Protein AF-A0A937HP54-F1 (afdb_monomer_lite)

Radius of gyration: 12.48 Å; chains: 1; bounding box: 31×20×25 Å

Secondary structure (DSSP, 8-state):
--EEEEEETTTTEEEEEE--THHHHTTTHHHHHHHHHHTTGGGS-TTSTTS--

Structure (mmCIF, N/CA/C/O backbone):
data_AF-A0A937HP54-F1
#
_entry.id   AF-A0A937HP54-F1
#
loop_
_atom_site.group_PDB
_atom_site.id
_atom_site.type_symbol
_atom_site.label_atom_id
_atom_site.label_alt_id
_atom_site.label_comp_id
_atom_site.label_asym_id
_atom_site.label_entity_id
_atom_site.label_seq_id
_atom_site.pdbx_PDB_ins_code
_atom_site.Cartn_x
_atom_site.Cartn_y
_atom_site.Cartn_z
_atom_site.occupancy
_atom_site.B_iso_or_equiv
_atom_site.auth_seq_id
_atom_site.auth_comp_id
_atom_site.auth_asym_id
_atom_site.auth_atom_id
_atom_site.pdbx_PDB_model_num
ATOM 1 N N . MET A 1 1 ? 19.066 -6.824 4.413 1.00 81.69 1 MET A N 1
ATOM 2 C CA . MET A 1 1 ? 17.704 -7.397 4.484 1.00 81.69 1 MET A CA 1
ATOM 3 C C . MET A 1 1 ? 16.732 -6.250 4.675 1.00 81.69 1 MET A C 1
ATOM 5 O O . MET A 1 1 ? 16.827 -5.568 5.688 1.00 81.69 1 MET A O 1
ATOM 9 N N . ARG A 1 2 ? 15.900 -5.951 3.673 1.00 93.44 2 ARG A N 1
ATOM 10 C CA . ARG A 1 2 ? 14.912 -4.865 3.755 1.00 93.44 2 ARG A CA 1
ATOM 11 C C . ARG A 1 2 ? 13.554 -5.488 4.055 1.00 93.44 2 ARG A C 1
ATOM 13 O O . ARG A 1 2 ? 13.177 -6.429 3.371 1.00 93.44 2 ARG A O 1
ATOM 20 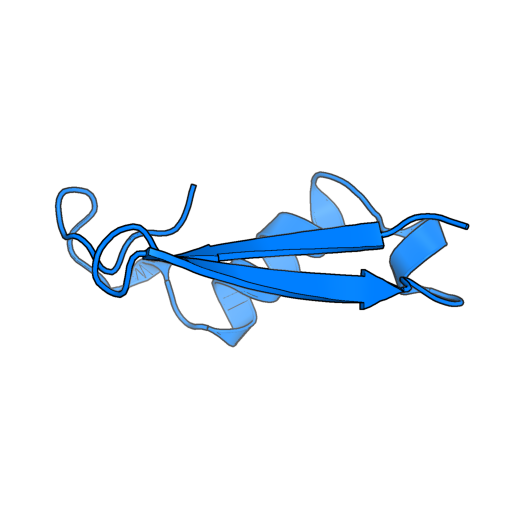N N . LYS A 1 3 ? 12.845 -4.970 5.056 1.00 95.94 3 LYS A N 1
ATOM 21 C CA . LYS A 1 3 ? 11.518 -5.455 5.452 1.00 95.94 3 LYS A CA 1
ATOM 22 C C . LYS A 1 3 ? 10.430 -4.501 4.982 1.00 95.94 3 LYS A C 1
ATOM 24 O O . LYS A 1 3 ? 10.636 -3.288 4.982 1.00 95.94 3 LYS A O 1
ATOM 29 N N . TYR A 1 4 ? 9.287 -5.063 4.616 1.00 96.12 4 TYR A N 1
ATOM 30 C CA . TYR A 1 4 ? 8.025 -4.350 4.476 1.00 96.12 4 TYR A CA 1
ATOM 31 C C . TYR A 1 4 ? 7.165 -4.664 5.697 1.00 96.12 4 TYR A C 1
ATOM 33 O O . TYR A 1 4 ? 7.001 -5.834 6.051 1.00 96.12 4 TYR A O 1
ATOM 41 N N . ILE A 1 5 ? 6.675 -3.621 6.362 1.00 97.19 5 ILE A N 1
ATOM 42 C CA . ILE A 1 5 ? 5.910 -3.726 7.602 1.00 97.19 5 ILE A CA 1
ATOM 43 C C . ILE A 1 5 ? 4.494 -3.251 7.307 1.00 97.19 5 ILE A C 1
ATOM 45 O O . ILE A 1 5 ? 4.310 -2.166 6.763 1.00 97.19 5 ILE A O 1
ATOM 49 N N . THR A 1 6 ? 3.516 -4.058 7.692 1.00 97.12 6 THR A N 1
ATOM 50 C CA . THR A 1 6 ? 2.103 -3.696 7.673 1.00 97.12 6 THR A CA 1
ATOM 51 C C . THR A 1 6 ? 1.659 -3.454 9.105 1.00 97.12 6 THR A C 1
ATOM 53 O O . THR A 1 6 ? 1.907 -4.285 9.982 1.00 97.12 6 THR A O 1
ATOM 56 N N . ILE A 1 7 ? 1.019 -2.313 9.337 1.00 98.12 7 ILE A N 1
ATOM 57 C CA . ILE A 1 7 ? 0.438 -1.938 10.624 1.00 98.12 7 ILE A CA 1
ATOM 58 C C . ILE A 1 7 ? -1.048 -1.711 10.380 1.00 98.12 7 ILE A C 1
ATOM 60 O O . ILE A 1 7 ? -1.414 -0.819 9.621 1.00 98.12 7 ILE A O 1
ATOM 64 N N . ASP A 1 8 ? -1.889 -2.510 11.023 1.00 97.38 8 ASP A N 1
ATOM 65 C CA . ASP A 1 8 ? -3.335 -2.316 11.014 1.00 97.38 8 ASP A CA 1
ATOM 66 C C . ASP A 1 8 ? -3.742 -1.648 12.330 1.00 97.38 8 ASP A C 1
ATOM 68 O O . ASP A 1 8 ? -3.607 -2.219 13.417 1.00 97.38 8 ASP A O 1
ATOM 72 N N . LEU A 1 9 ? -4.223 -0.409 12.226 1.00 97.31 9 LEU A N 1
ATOM 73 C CA . LEU A 1 9 ? -4.632 0.397 13.374 1.00 97.31 9 LEU A CA 1
ATOM 74 C C . LEU A 1 9 ? -5.982 -0.042 13.958 1.00 97.31 9 LEU A C 1
ATOM 76 O O . LEU A 1 9 ? -6.193 0.114 15.162 1.00 97.31 9 LEU A O 1
ATOM 80 N N . GLY A 1 10 ? -6.878 -0.599 13.138 1.00 96.50 10 GLY A N 1
ATOM 81 C CA . GLY A 1 10 ? -8.196 -1.068 13.562 1.00 96.50 10 GLY A CA 1
ATOM 82 C C . GLY A 1 10 ? -8.103 -2.343 14.395 1.00 96.50 10 GLY A C 1
ATOM 83 O O . GLY A 1 10 ? -8.702 -2.428 15.469 1.00 96.50 10 GLY A O 1
ATOM 84 N N . SER A 1 11 ? -7.291 -3.307 13.950 1.00 97.44 11 SER A N 1
ATOM 85 C CA . SER A 1 11 ? -7.054 -4.563 14.678 1.00 97.44 11 SER A CA 1
ATOM 86 C C . SER A 1 11 ? -5.884 -4.503 15.668 1.00 97.44 11 SER A C 1
ATOM 88 O O . SER A 1 11 ? -5.721 -5.417 16.477 1.00 97.44 11 SER A O 1
ATOM 90 N N . LYS A 1 12 ? -5.086 -3.426 15.649 1.00 97.81 12 LYS A N 1
ATOM 91 C CA . LYS A 1 12 ? -3.853 -3.258 16.447 1.00 97.81 12 LYS A CA 1
ATOM 92 C C . LYS A 1 12 ? -2.841 -4.380 16.211 1.00 97.81 12 LYS A C 1
ATOM 94 O O . LYS A 1 12 ? -2.162 -4.826 17.138 1.00 97.81 12 LYS A O 1
ATOM 99 N N . THR A 1 13 ? -2.738 -4.843 14.970 1.00 98.44 13 THR A N 1
ATOM 100 C CA . THR A 1 13 ? -1.816 -5.913 14.586 1.00 98.44 13 THR A CA 1
ATOM 101 C C . THR A 1 13 ? -0.655 -5.376 13.763 1.00 98.44 13 THR A C 1
ATOM 103 O O . THR A 1 13 ? -0.738 -4.335 13.109 1.00 98.44 13 THR A O 1
ATOM 106 N N . THR A 1 14 ? 0.466 -6.093 13.819 1.00 98.25 14 THR A N 1
ATOM 107 C CA . THR A 1 14 ? 1.629 -5.810 12.981 1.00 98.25 14 THR A CA 1
ATOM 108 C C . THR A 1 14 ? 2.073 -7.082 12.279 1.00 98.25 14 THR A C 1
ATOM 110 O O . THR A 1 14 ? 2.085 -8.165 12.865 1.00 98.25 14 THR A O 1
ATOM 113 N N . ALA A 1 15 ? 2.438 -6.947 11.011 1.00 97.88 15 ALA A N 1
ATOM 114 C CA . ALA A 1 15 ? 3.014 -8.009 10.207 1.00 97.88 15 ALA A CA 1
ATOM 115 C C . ALA A 1 15 ? 4.274 -7.486 9.521 1.00 97.88 15 ALA A C 1
ATOM 117 O O . ALA A 1 15 ? 4.395 -6.300 9.212 1.00 97.88 15 ALA A O 1
ATOM 118 N N . SER A 1 16 ? 5.233 -8.372 9.273 1.00 97.31 16 SER A N 1
ATOM 119 C CA . SER A 1 16 ? 6.440 -8.022 8.530 1.00 97.31 16 SER A CA 1
ATOM 120 C C . SER A 1 16 ? 6.789 -9.126 7.552 1.00 97.31 16 SER A C 1
ATOM 122 O O . SER A 1 16 ? 6.693 -10.303 7.899 1.00 97.31 16 SER A O 1
ATOM 124 N N . ARG A 1 17 ? 7.236 -8.741 6.361 1.00 96.19 17 ARG A N 1
ATOM 125 C CA . ARG A 1 17 ? 7.792 -9.654 5.361 1.00 96.19 17 ARG A CA 1
ATOM 126 C C . ARG A 1 17 ? 9.117 -9.116 4.848 1.00 96.19 17 ARG A C 1
ATOM 128 O O . ARG A 1 17 ? 9.308 -7.901 4.764 1.00 96.19 17 ARG A O 1
ATOM 135 N N . ASP A 1 18 ? 10.023 -10.012 4.489 1.00 96.75 18 ASP A N 1
ATOM 136 C CA . ASP A 1 18 ? 11.248 -9.618 3.805 1.00 96.75 18 ASP A CA 1
ATOM 137 C C . ASP A 1 18 ? 10.939 -9.265 2.344 1.00 96.75 18 ASP A C 1
ATOM 139 O O . ASP A 1 18 ? 10.135 -9.923 1.682 1.00 96.75 18 ASP A O 1
ATOM 143 N N . LEU A 1 19 ? 11.572 -8.203 1.849 1.00 96.12 19 LEU A N 1
ATOM 144 C CA . LEU A 1 19 ? 11.607 -7.883 0.427 1.00 96.12 19 LEU A CA 1
ATOM 145 C C . LEU A 1 19 ? 12.745 -8.658 -0.225 1.00 96.12 19 LEU A C 1
ATOM 147 O O . LEU A 1 19 ? 13.832 -8.774 0.350 1.00 96.12 19 LEU A O 1
ATOM 151 N N . SER A 1 20 ? 12.519 -9.137 -1.446 1.00 95.38 20 SER A N 1
ATOM 152 C CA . SER A 1 20 ? 13.514 -9.913 -2.186 1.00 95.38 20 SER A CA 1
ATOM 153 C C . SER A 1 20 ? 13.586 -9.517 -3.661 1.00 95.38 20 SER A C 1
ATOM 155 O O . SER A 1 20 ? 12.649 -8.947 -4.221 1.00 95.38 20 SER A O 1
ATOM 157 N N . GLY A 1 21 ? 14.734 -9.789 -4.291 1.00 95.06 21 GLY A N 1
ATOM 158 C CA . GLY A 1 21 ? 14.944 -9.607 -5.729 1.00 95.06 21 GLY A CA 1
ATOM 159 C C . GLY A 1 21 ? 14.499 -8.237 -6.249 1.00 95.06 21 GLY A C 1
ATOM 160 O O . GLY A 1 21 ? 14.985 -7.194 -5.802 1.00 95.06 21 GLY A O 1
ATOM 161 N N . ARG A 1 22 ? 13.556 -8.257 -7.197 1.00 94.88 22 ARG A N 1
ATOM 162 C CA . ARG A 1 22 ? 13.025 -7.064 -7.867 1.00 94.88 22 ARG A CA 1
ATOM 163 C C . ARG A 1 22 ? 12.362 -6.079 -6.901 1.00 94.88 22 ARG A C 1
ATOM 165 O O . ARG A 1 22 ? 12.525 -4.877 -7.076 1.00 94.88 22 ARG A O 1
ATOM 172 N N . GLU A 1 23 ? 11.710 -6.557 -5.840 1.00 95.19 23 GLU A N 1
ATOM 173 C CA . GLU A 1 23 ? 11.069 -5.676 -4.855 1.00 95.19 23 GLU A CA 1
ATOM 174 C C . GLU A 1 23 ? 12.079 -4.791 -4.117 1.00 95.19 23 GLU A C 1
ATOM 176 O O . GLU A 1 23 ? 11.750 -3.674 -3.727 1.00 95.19 23 GLU A O 1
ATOM 181 N N . ILE A 1 24 ? 13.318 -5.261 -3.927 1.00 95.44 24 ILE A N 1
ATOM 182 C CA . ILE A 1 24 ? 14.382 -4.437 -3.339 1.00 95.44 24 ILE A CA 1
ATOM 183 C C . ILE A 1 24 ? 14.803 -3.354 -4.336 1.00 95.44 24 ILE A C 1
ATOM 185 O O . ILE A 1 24 ? 14.893 -2.183 -3.961 1.00 95.44 24 ILE A O 1
ATOM 189 N N . ALA A 1 25 ? 15.040 -3.747 -5.591 1.00 95.56 25 ALA A N 1
ATOM 190 C CA . ALA A 1 25 ? 15.499 -2.852 -6.652 1.00 95.56 25 ALA A CA 1
ATOM 191 C C . ALA A 1 25 ? 14.487 -1.739 -6.961 1.00 95.56 25 ALA A C 1
ATOM 193 O O . ALA A 1 25 ? 14.876 -0.604 -7.217 1.00 95.56 25 ALA A O 1
ATOM 194 N N . GLU A 1 26 ? 13.195 -2.052 -6.884 1.00 96.25 26 GLU A N 1
ATOM 195 C CA . GLU A 1 26 ? 12.100 -1.126 -7.182 1.00 96.25 26 GLU A CA 1
ATOM 196 C C . GLU A 1 26 ? 11.419 -0.568 -5.921 1.00 96.25 26 GLU A C 1
ATOM 198 O O . GLU A 1 26 ? 10.347 0.043 -5.990 1.00 96.25 26 GLU A O 1
ATOM 203 N N . SER A 1 27 ? 12.031 -0.772 -4.751 1.00 94.88 27 SER A N 1
ATOM 204 C CA . SER A 1 27 ? 11.504 -0.256 -3.489 1.00 94.88 27 SER A CA 1
ATOM 205 C C . SER A 1 27 ? 11.376 1.276 -3.498 1.00 94.88 27 SER A C 1
ATOM 207 O O . SER A 1 27 ? 12.056 1.995 -4.231 1.00 94.88 27 SER A O 1
ATOM 209 N N . GLY A 1 28 ? 10.479 1.801 -2.662 1.00 94.94 28 GLY A N 1
ATOM 210 C CA . GLY A 1 28 ? 10.136 3.223 -2.656 1.00 94.94 28 GLY A CA 1
ATOM 211 C C . GLY A 1 28 ? 8.953 3.516 -3.574 1.00 94.94 28 GLY A C 1
ATOM 212 O O . GLY A 1 28 ? 7.985 2.759 -3.594 1.00 94.94 28 GLY A O 1
ATOM 213 N N . ARG A 1 29 ? 9.006 4.633 -4.311 1.00 97.50 29 ARG A N 1
ATOM 214 C CA . ARG A 1 29 ? 7.844 5.179 -5.038 1.00 97.50 29 ARG A CA 1
ATOM 215 C C . ARG A 1 29 ? 7.213 4.196 -6.026 1.00 97.50 29 ARG A C 1
ATOM 217 O O . ARG A 1 29 ? 5.992 4.155 -6.113 1.00 97.50 29 ARG A O 1
ATOM 224 N N . TYR A 1 30 ? 8.020 3.407 -6.738 1.00 97.81 30 TYR A N 1
ATOM 225 C CA . TYR A 1 30 ? 7.491 2.431 -7.691 1.00 97.81 30 TYR A CA 1
ATOM 226 C C . TYR A 1 30 ? 6.716 1.319 -6.982 1.00 97.81 30 TYR A C 1
ATOM 228 O O . TYR A 1 30 ? 5.544 1.118 -7.288 1.00 97.81 30 TYR A O 1
ATOM 236 N N . LEU A 1 31 ? 7.343 0.635 -6.016 1.00 96.62 31 LEU A N 1
ATOM 237 C CA . LEU A 1 31 ? 6.698 -0.459 -5.289 1.00 96.62 31 LEU A CA 1
ATOM 238 C C . LEU A 1 31 ? 5.412 0.007 -4.591 1.00 96.62 31 LEU A C 1
ATOM 240 O O . LEU A 1 31 ? 4.403 -0.683 -4.680 1.00 96.62 31 LEU A O 1
ATOM 244 N N . ILE A 1 32 ? 5.419 1.201 -3.984 1.00 96.69 32 ILE A N 1
AT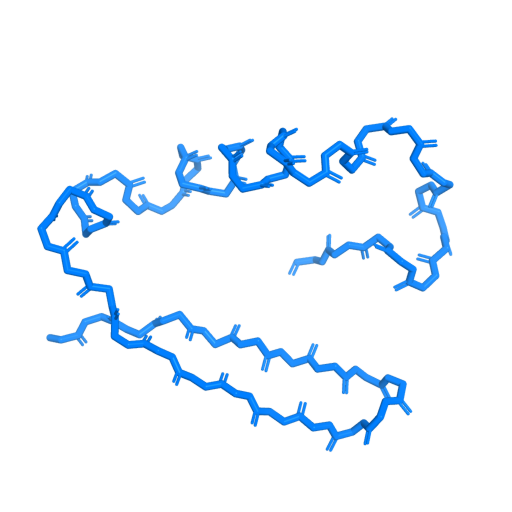OM 245 C CA . ILE A 1 32 ? 4.221 1.801 -3.374 1.00 96.69 32 ILE A CA 1
ATOM 246 C C . ILE A 1 32 ? 3.121 1.980 -4.427 1.00 96.69 32 ILE A C 1
ATOM 248 O O . ILE A 1 32 ? 2.040 1.423 -4.278 1.00 96.69 32 ILE A O 1
ATOM 252 N N . ALA A 1 33 ? 3.396 2.688 -5.526 1.00 97.88 33 ALA A N 1
ATOM 253 C CA . ALA A 1 33 ? 2.393 2.937 -6.563 1.00 97.88 33 ALA A CA 1
ATOM 254 C C . ALA A 1 33 ? 1.870 1.643 -7.205 1.00 97.88 33 ALA A C 1
ATOM 256 O O . ALA A 1 33 ? 0.693 1.557 -7.555 1.00 97.88 33 ALA A O 1
ATOM 257 N N . ARG A 1 34 ? 2.728 0.625 -7.351 1.00 97.50 34 ARG A N 1
ATOM 258 C CA . ARG A 1 34 ? 2.328 -0.687 -7.861 1.00 97.50 34 ARG A CA 1
ATOM 259 C C . ARG A 1 34 ? 1.362 -1.391 -6.920 1.00 97.50 34 ARG A C 1
ATOM 261 O O . ARG A 1 34 ? 0.300 -1.797 -7.375 1.00 97.50 34 ARG A O 1
ATOM 268 N N . MET A 1 35 ? 1.683 -1.442 -5.629 1.00 96.25 35 MET A N 1
ATOM 269 C CA . MET A 1 35 ? 0.807 -2.032 -4.614 1.00 96.25 35 MET A CA 1
ATOM 270 C C . MET A 1 35 ? -0.545 -1.317 -4.535 1.00 96.25 35 MET A C 1
ATOM 272 O O . MET A 1 35 ? -1.576 -1.982 -4.524 1.00 96.25 35 MET A O 1
ATOM 276 N N . LEU A 1 36 ? -0.552 0.021 -4.543 1.00 97.38 36 LEU A N 1
ATOM 277 C CA . LEU A 1 36 ? -1.792 0.805 -4.519 1.00 97.38 36 LEU A CA 1
ATOM 278 C C . LEU A 1 36 ? -2.650 0.568 -5.771 1.00 97.38 36 LEU A C 1
ATOM 280 O O . LEU A 1 36 ? -3.874 0.497 -5.661 1.00 97.38 36 LEU A O 1
ATOM 284 N N . LEU A 1 37 ? -2.029 0.426 -6.953 1.00 97.56 37 LEU A N 1
ATOM 285 C CA . LEU A 1 37 ? -2.778 0.123 -8.176 1.00 97.56 37 LEU A CA 1
ATOM 286 C C . LEU A 1 37 ? -3.357 -1.292 -8.144 1.00 97.56 37 LEU A C 1
ATOM 288 O O . LEU A 1 37 ? -4.527 -1.466 -8.470 1.00 97.56 37 LEU A O 1
ATOM 292 N N . ASP A 1 38 ? -2.564 -2.286 -7.742 1.00 97.19 38 ASP A N 1
ATOM 293 C CA . ASP A 1 38 ? -3.000 -3.688 -7.694 1.00 97.19 38 ASP A CA 1
ATOM 294 C C . ASP A 1 38 ? -4.140 -3.898 -6.679 1.00 97.19 38 ASP A C 1
ATOM 296 O O . ASP A 1 38 ? -4.999 -4.754 -6.875 1.00 97.19 38 ASP A O 1
ATOM 300 N N . GLN A 1 39 ? -4.183 -3.084 -5.619 1.00 95.88 39 GLN A N 1
ATOM 301 C CA . GLN A 1 39 ? -5.251 -3.063 -4.613 1.00 95.88 39 GLN A CA 1
ATOM 302 C C . GLN A 1 39 ? -6.442 -2.163 -4.990 1.00 95.88 39 GLN A C 1
ATOM 304 O O . GLN A 1 39 ? -7.404 -2.082 -4.232 1.00 95.88 39 GLN A O 1
ATOM 309 N N . ASN A 1 40 ? -6.396 -1.486 -6.143 1.00 96.62 40 ASN A N 1
ATOM 310 C CA . ASN A 1 40 ? -7.427 -0.553 -6.603 1.00 96.62 40 ASN A CA 1
A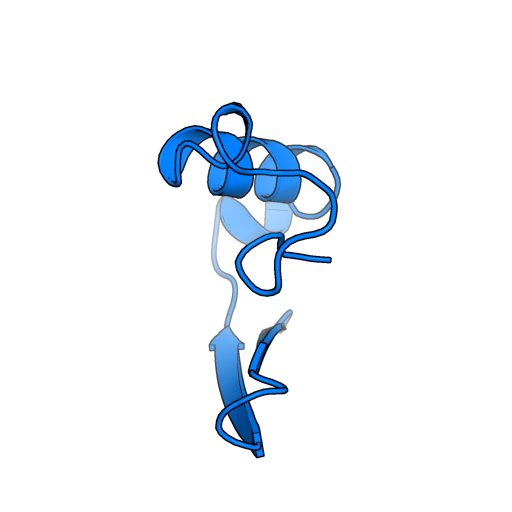TOM 311 C C . ASN A 1 40 ? -7.773 0.550 -5.574 1.00 96.62 40 ASN A C 1
ATOM 313 O O . ASN A 1 40 ? -8.920 0.975 -5.444 1.00 96.62 40 ASN A O 1
ATOM 317 N N . ILE A 1 41 ? -6.761 1.051 -4.857 1.00 97.62 41 ILE A N 1
ATOM 318 C CA . ILE A 1 41 ? -6.926 2.066 -3.800 1.00 97.62 41 ILE A CA 1
ATOM 319 C C . ILE A 1 41 ? -7.525 3.370 -4.341 1.00 97.62 41 ILE A C 1
ATOM 321 O O . ILE A 1 41 ? -8.211 4.081 -3.624 1.00 97.62 41 ILE A O 1
ATOM 325 N N . ALA A 1 42 ? -7.344 3.677 -5.626 1.00 96.25 42 ALA A N 1
ATOM 326 C CA . ALA A 1 42 ? -7.837 4.918 -6.223 1.00 96.25 42 ALA A CA 1
ATOM 327 C C . ALA A 1 42 ? -9.371 5.096 -6.173 1.00 96.25 42 ALA A C 1
ATOM 329 O O . ALA A 1 42 ? -9.848 6.207 -6.390 1.00 96.25 42 ALA A O 1
ATOM 330 N N . THR A 1 43 ? -10.145 4.032 -5.929 1.00 96.62 43 THR A N 1
ATOM 331 C CA . THR A 1 43 ? -11.617 4.096 -5.900 1.00 96.62 43 THR A CA 1
ATOM 332 C C . THR A 1 43 ? -12.214 4.230 -4.502 1.00 96.62 43 THR A C 1
ATOM 334 O O . THR A 1 43 ? -13.435 4.307 -4.385 1.00 96.62 43 THR A O 1
ATOM 337 N N . ILE A 1 44 ? -11.402 4.197 -3.445 1.00 97.00 44 ILE A N 1
ATOM 338 C CA . ILE A 1 44 ? -11.895 4.302 -2.065 1.00 97.00 44 ILE A CA 1
ATOM 339 C C . ILE A 1 44 ? -12.027 5.77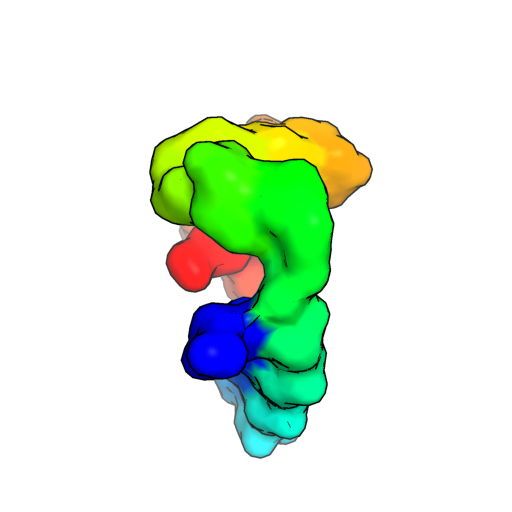1 -1.645 1.00 97.00 44 ILE A C 1
ATOM 341 O O . ILE A 1 44 ? -11.397 6.656 -2.227 1.00 97.00 44 ILE A O 1
ATOM 345 N N . ASP A 1 45 ? -12.827 6.034 -0.611 1.00 97.44 45 ASP A N 1
ATOM 346 C CA . ASP A 1 45 ? -12.890 7.365 -0.004 1.00 97.44 45 ASP A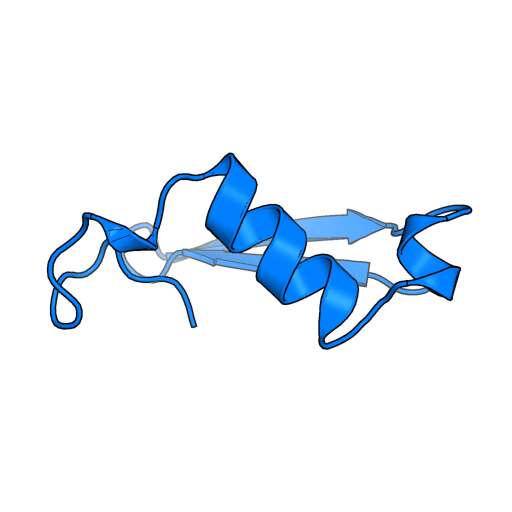 CA 1
ATOM 347 C C . ASP A 1 45 ? -11.523 7.708 0.624 1.00 97.44 45 ASP A C 1
ATOM 349 O O . ASP A 1 45 ? -11.052 6.968 1.494 1.00 97.44 45 ASP A O 1
ATOM 353 N N . PRO A 1 46 ? -10.872 8.818 0.227 1.00 96.31 46 PRO A N 1
ATOM 354 C CA . PRO A 1 46 ? -9.553 9.188 0.736 1.00 96.31 46 PRO A CA 1
ATOM 355 C C . PRO A 1 46 ? -9.511 9.431 2.251 1.00 96.31 46 PRO A C 1
ATOM 357 O O . PRO A 1 46 ? -8.424 9.402 2.828 1.00 96.31 46 PRO A O 1
ATOM 360 N N . MET A 1 47 ? -10.655 9.672 2.898 1.00 96.75 47 MET A N 1
ATOM 361 C CA . MET A 1 47 ? -10.748 9.867 4.350 1.00 96.75 47 MET A CA 1
ATOM 362 C C . MET A 1 47 ? -11.177 8.605 5.110 1.00 96.75 47 MET A C 1
ATOM 364 O O . MET A 1 47 ? -11.308 8.646 6.336 1.00 96.75 47 MET A O 1
ATOM 368 N N . SER A 1 48 ? -11.403 7.496 4.407 1.00 96.75 48 SER A N 1
ATOM 369 C CA . SER A 1 48 ? -11.829 6.239 5.018 1.00 96.75 48 SER A CA 1
ATOM 370 C C . SER A 1 48 ? -10.669 5.482 5.685 1.00 96.75 48 SER A C 1
ATOM 372 O O . SER A 1 48 ? -9.516 5.630 5.267 1.00 96.75 48 SER A O 1
ATOM 374 N N . PRO A 1 49 ? -10.946 4.646 6.708 1.00 96.25 49 PRO A N 1
ATOM 375 C CA . PRO A 1 49 ? -9.944 3.767 7.320 1.00 96.25 49 PRO A CA 1
ATOM 376 C C . PRO A 1 49 ? -9.264 2.805 6.338 1.00 96.25 49 PRO A C 1
ATOM 378 O O . PRO A 1 49 ? -8.168 2.321 6.612 1.00 96.25 49 PRO A O 1
ATOM 381 N N . GLU A 1 50 ? -9.906 2.517 5.207 1.00 95.06 50 GLU A N 1
ATOM 382 C CA . GLU A 1 50 ? -9.400 1.636 4.160 1.00 95.06 50 GLU A CA 1
ATOM 383 C C . GLU A 1 50 ? -8.279 2.276 3.328 1.00 95.06 50 GLU A C 1
ATOM 385 O O . GLU A 1 50 ? -7.622 1.562 2.570 1.00 95.06 50 GLU A O 1
ATOM 390 N N . ASN A 1 51 ? -8.041 3.589 3.452 1.00 96.88 51 ASN A N 1
ATOM 391 C CA . ASN A 1 51 ? -6.979 4.286 2.732 1.00 96.88 51 ASN A CA 1
ATOM 392 C C . ASN A 1 51 ? -5.603 4.087 3.394 1.00 96.88 51 ASN A C 1
ATOM 394 O O . ASN A 1 51 ? -5.358 4.646 4.468 1.00 96.88 51 ASN A O 1
ATOM 398 N N . PRO A 1 52 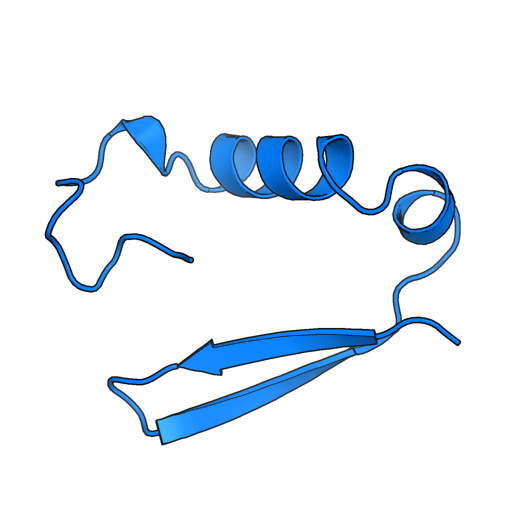? -4.685 3.309 2.782 1.00 95.38 52 PRO A N 1
ATOM 399 C CA . PRO A 1 52 ? -3.382 3.033 3.371 1.00 95.38 52 PRO A CA 1
ATOM 400 C C . PRO A 1 52 ? -2.450 4.252 3.292 1.00 95.38 52 PRO A C 1
ATOM 402 O O . PRO A 1 52 ? -2.467 5.002 2.314 1.00 95.38 52 PRO A O 1
ATOM 405 N N . LEU A 1 53 ? -1.587 4.395 4.306 1.00 91.31 53 LEU A N 1
ATOM 406 C CA . LEU A 1 53 ? -0.544 5.425 4.395 1.00 91.31 53 LEU A CA 1
ATOM 407 C C . LEU A 1 53 ? 0.865 4.838 4.237 1.00 91.31 53 LEU A C 1
ATOM 409 O O . LEU A 1 53 ? 1.143 3.785 4.857 1.00 91.31 53 LEU A O 1
#

Foldseek 3Di:
DDKDKDAQPVVRDIDIDDDDDVCVVQPDPRNVVVVCVVVVLVPDDCPDSPRDD

pLDDT: mean 96.21, std 2.37, range [81.69, 98.44]

Sequence (53 aa):
MRKYITIDLGSKTTASRDLSGREIAESGRYLIARMLLDQNIATIDPMSPENPL